Protein AF-A0AA43HWX4-F1 (afdb_monomer)

Secondary structure (DSSP, 8-state):
--PPPSEEEEEEEE-SSS-EEEEEESSHHHHHHHHHH-TT-EEEEEEEEEEETTEEEEEEEETTEEEEHHHHHHHHHHHHHHHHHHHHHHHHHHHHHHHHHHH--

Radius of gyration: 24.83 Å; Cα contacts (8 Å, |Δi|>4): 108; chains: 1; bounding box: 56×39×68 Å

Sequence (105 aa):
MIEQPSFKLEIDIAYPLIYIGKKYFNSLKTLNQWLKRNESVSIFGHRKYILTDSGYQRFHIFGNTIVPLSELQQIVQQIEKSEKENVEFAEMLKNQSIQIAKSEE

Foldseek 3Di:
DPDDQQKWKWWFKDAPDRDGDTDIDSDPVVVVVVCVVCVRIDTDDMFIWGQDPVGTFTWDDDPNDTGGVVNVVVVVVVVVVVVVVVVVVVVVVVVVVVVVVVVVD

pLDDT: mean 78.03, std 13.4, range [40.78, 96.19]

Structure (mmCIF, N/CA/C/O backbone):
data_AF-A0AA43HWX4-F1
#
_entry.id   AF-A0AA43HWX4-F1
#
loop_
_atom_site.group_PDB
_atom_site.id
_atom_site.type_symbol
_atom_site.label_atom_id
_atom_site.label_alt_id
_atom_site.label_comp_id
_atom_site.label_asym_id
_atom_site.label_entity_id
_atom_site.label_seq_id
_atom_site.pdbx_PDB_ins_code
_atom_site.Cartn_x
_atom_site.Cartn_y
_atom_site.Cartn_z
_atom_site.occupancy
_atom_site.B_iso_or_equiv
_atom_site.auth_seq_id
_atom_site.auth_comp_id
_atom_site.auth_asym_id
_atom_site.auth_atom_id
_atom_site.pdbx_PDB_model_num
ATOM 1 N N . MET A 1 1 ? 18.296 22.953 -13.471 1.00 40.78 1 MET A N 1
ATOM 2 C CA . MET A 1 1 ? 17.689 22.215 -12.343 1.00 40.78 1 MET A CA 1
ATOM 3 C C . MET A 1 1 ? 17.135 20.922 -12.906 1.00 40.78 1 MET A C 1
ATOM 5 O O . MET A 1 1 ? 16.459 20.985 -13.921 1.00 40.78 1 MET A O 1
ATOM 9 N N . ILE A 1 2 ? 17.506 19.768 -12.353 1.00 48.03 2 ILE A N 1
ATOM 10 C CA . ILE A 1 2 ? 16.978 18.475 -12.809 1.00 48.03 2 ILE A CA 1
ATOM 11 C C . ILE A 1 2 ? 15.584 18.344 -12.196 1.00 48.03 2 ILE A C 1
ATOM 13 O O . ILE A 1 2 ? 15.469 18.238 -10.977 1.00 48.03 2 ILE A O 1
ATOM 17 N N . GLU A 1 3 ? 14.540 18.425 -13.018 1.00 62.75 3 GLU A N 1
ATOM 18 C CA . GLU A 1 3 ? 13.169 18.174 -12.571 1.00 62.75 3 GLU A CA 1
ATOM 19 C C . GLU A 1 3 ? 13.080 16.740 -12.041 1.00 62.75 3 GLU A C 1
ATOM 21 O O . GLU A 1 3 ? 13.434 15.780 -12.734 1.00 62.75 3 GLU A O 1
ATOM 26 N N . GLN A 1 4 ? 12.665 16.585 -10.782 1.00 67.19 4 GLN A N 1
ATOM 27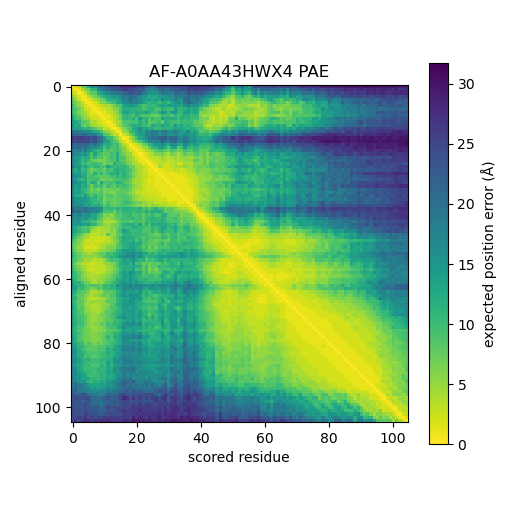 C CA . GLN A 1 4 ? 12.432 15.256 -10.232 1.00 67.19 4 GLN A CA 1
ATOM 28 C C . GLN A 1 4 ? 11.193 14.656 -10.911 1.00 67.19 4 GLN A C 1
ATOM 30 O O . GLN A 1 4 ? 10.156 15.319 -10.965 1.00 67.19 4 GLN A O 1
ATOM 35 N N . PRO A 1 5 ? 11.264 13.420 -11.434 1.00 65.44 5 PRO A N 1
ATOM 36 C CA . PRO A 1 5 ? 10.124 12.810 -12.100 1.00 65.44 5 PRO A CA 1
ATOM 37 C C . PRO A 1 5 ? 8.980 12.587 -11.104 1.00 65.44 5 PRO A C 1
ATOM 39 O O . PRO A 1 5 ? 9.160 11.964 -10.064 1.00 65.44 5 PRO A O 1
ATOM 42 N N . SER A 1 6 ? 7.769 13.036 -11.440 1.00 74.50 6 SER A N 1
ATOM 43 C CA . SER A 1 6 ? 6.591 12.905 -10.564 1.00 74.50 6 SER A CA 1
ATOM 44 C C . SER A 1 6 ? 6.229 11.450 -10.237 1.00 74.50 6 SER A C 1
ATOM 46 O O . SER A 1 6 ? 5.532 1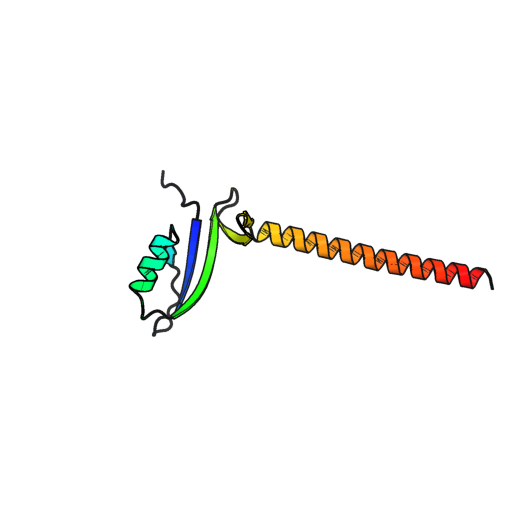1.183 -9.261 1.00 74.50 6 SER A O 1
ATOM 48 N N . PHE A 1 7 ? 6.707 10.500 -11.046 1.00 72.62 7 PHE A N 1
ATOM 49 C CA . PHE A 1 7 ? 6.482 9.072 -10.883 1.00 72.62 7 PHE A CA 1
ATOM 50 C C . PHE A 1 7 ? 7.797 8.298 -10.953 1.00 72.62 7 PHE A C 1
ATOM 52 O O . PHE A 1 7 ? 8.631 8.529 -11.830 1.00 72.62 7 PHE A O 1
ATOM 59 N N . LYS A 1 8 ? 7.937 7.320 -10.060 1.00 77.69 8 LYS A N 1
ATOM 60 C CA . LYS A 1 8 ? 9.070 6.402 -10.015 1.00 77.69 8 LYS A CA 1
ATOM 61 C C . LYS A 1 8 ? 8.559 4.972 -9.878 1.00 77.69 8 LYS A C 1
ATOM 63 O O . LYS A 1 8 ? 7.746 4.657 -9.016 1.00 77.69 8 LYS A O 1
ATOM 68 N N . LEU A 1 9 ? 9.064 4.087 -10.724 1.00 71.75 9 LEU A N 1
ATOM 69 C CA . LEU A 1 9 ? 8.809 2.651 -10.649 1.00 71.75 9 LEU A CA 1
ATOM 70 C C . LEU A 1 9 ? 10.097 1.925 -10.285 1.00 71.75 9 LEU A C 1
ATOM 72 O O . LEU A 1 9 ? 11.108 2.146 -10.939 1.00 71.75 9 LEU A O 1
ATOM 76 N N . GLU A 1 10 ? 10.045 1.049 -9.289 1.00 73.19 10 GLU A N 1
ATOM 77 C CA . GLU A 1 10 ? 11.100 0.078 -8.997 1.00 73.19 10 GLU A CA 1
ATOM 78 C C . GLU A 1 10 ? 10.617 -1.314 -9.403 1.00 73.19 10 GLU A C 1
ATOM 80 O O . GLU A 1 10 ? 9.483 -1.689 -9.103 1.00 73.19 10 GLU A O 1
ATOM 85 N N . ILE A 1 11 ? 11.464 -2.077 -10.088 1.00 69.94 11 ILE A N 1
ATOM 86 C CA . ILE A 1 11 ? 11.189 -3.467 -10.467 1.00 69.94 11 ILE A CA 1
ATOM 87 C C . ILE A 1 11 ? 12.190 -4.360 -9.752 1.00 69.94 11 ILE A C 1
ATOM 89 O O . ILE A 1 11 ? 13.384 -4.068 -9.774 1.00 69.94 11 ILE A O 1
ATOM 93 N N . ASP A 1 12 ? 11.694 -5.449 -9.178 1.00 67.00 12 ASP A N 1
ATOM 94 C CA . ASP A 1 12 ? 12.513 -6.519 -8.630 1.00 67.00 12 ASP A CA 1
ATOM 95 C C . ASP A 1 12 ? 12.680 -7.608 -9.693 1.00 67.00 12 ASP A C 1
ATOM 97 O O . ASP A 1 12 ? 11.728 -8.276 -10.107 1.00 67.00 12 ASP A O 1
ATOM 101 N N . ILE A 1 13 ? 13.912 -7.722 -10.170 1.00 63.47 13 ILE A N 1
ATOM 102 C CA . ILE A 1 13 ? 14.351 -8.572 -11.274 1.00 63.47 13 ILE A CA 1
ATOM 103 C C . ILE A 1 13 ? 15.209 -9.690 -10.680 1.00 63.47 13 ILE A C 1
ATOM 105 O O . ILE A 1 13 ? 16.137 -9.376 -9.935 1.00 63.47 13 ILE A O 1
ATOM 109 N N . ALA A 1 14 ? 14.960 -10.954 -11.038 1.00 57.97 14 ALA A N 1
ATOM 110 C CA . ALA A 1 14 ? 16.001 -11.978 -10.955 1.00 57.97 14 ALA A CA 1
ATOM 111 C C . ALA A 1 14 ? 16.487 -12.329 -12.360 1.00 57.97 14 ALA A C 1
ATOM 113 O O . ALA A 1 14 ? 15.722 -12.688 -13.257 1.00 57.97 14 ALA A O 1
ATOM 114 N N . TYR A 1 15 ? 17.792 -12.182 -12.534 1.00 56.25 15 TYR A N 1
ATOM 115 C CA . TYR A 1 15 ? 18.529 -12.677 -13.684 1.00 56.25 15 TYR A CA 1
ATOM 116 C C . TYR A 1 15 ? 18.900 -14.154 -13.430 1.00 56.25 15 TYR A C 1
ATOM 118 O O . TYR A 1 15 ? 18.956 -14.554 -12.265 1.00 56.25 15 TYR A O 1
ATOM 126 N N . PRO A 1 16 ? 19.219 -14.974 -14.451 1.00 58.53 16 PRO A N 1
ATOM 127 C CA . PRO A 1 16 ? 19.703 -16.352 -14.256 1.00 58.53 16 PRO A CA 1
ATOM 128 C C . PRO A 1 16 ? 21.002 -16.494 -13.428 1.00 58.53 16 PRO A C 1
ATOM 130 O O . PRO A 1 16 ? 21.474 -17.603 -13.209 1.00 58.53 16 PRO A O 1
ATOM 133 N N . LEU A 1 17 ? 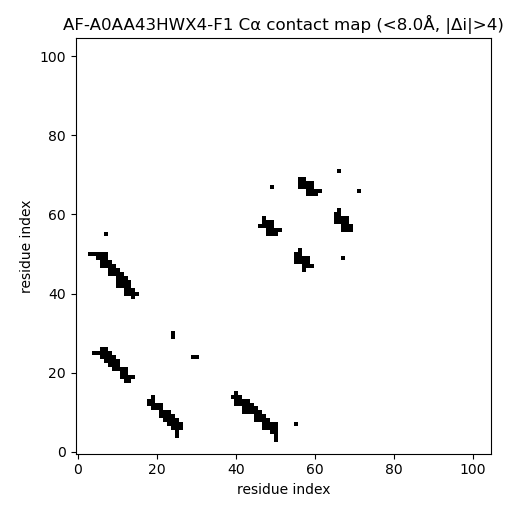21.564 -15.396 -12.919 1.00 47.00 17 LEU A N 1
ATOM 1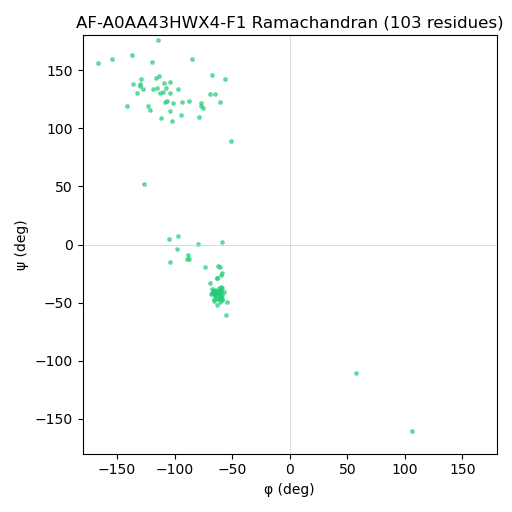34 C CA . LEU A 1 17 ? 22.583 -15.348 -11.873 1.00 47.00 17 LEU A CA 1
ATOM 135 C C . LEU A 1 17 ? 22.077 -14.388 -10.791 1.00 47.00 17 LEU A C 1
ATOM 137 O O . LEU A 1 17 ? 21.583 -13.314 -11.124 1.00 4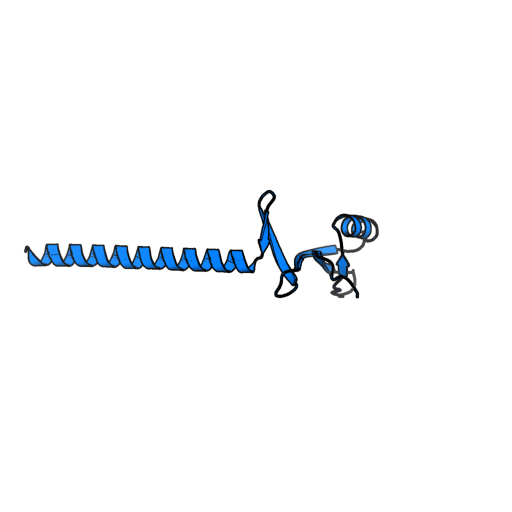7.00 17 LEU A O 1
ATOM 141 N N . ILE A 1 18 ? 22.181 -14.788 -9.522 1.00 51.94 18 ILE A N 1
ATOM 142 C CA . ILE A 1 18 ? 21.671 -14.098 -8.324 1.00 51.94 18 ILE A CA 1
ATOM 143 C C . ILE A 1 18 ? 22.121 -12.622 -8.312 1.00 51.94 18 ILE A C 1
ATOM 145 O O . ILE A 1 18 ? 23.180 -12.281 -7.793 1.00 51.94 18 ILE A O 1
ATOM 149 N N . TYR A 1 19 ? 21.327 -11.734 -8.908 1.00 50.50 19 TYR A N 1
ATOM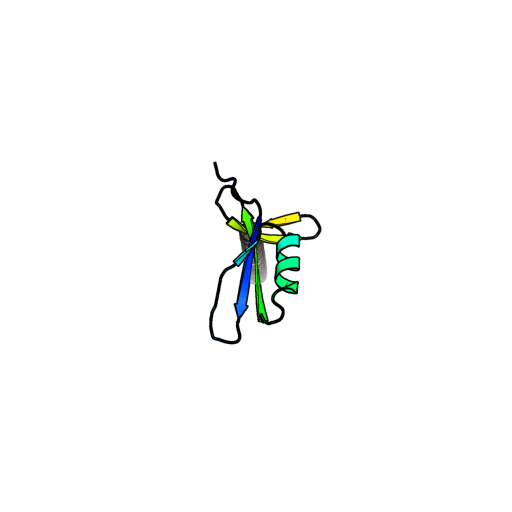 150 C CA . TYR A 1 19 ? 21.556 -10.294 -8.938 1.00 50.50 19 TYR A CA 1
ATOM 151 C C . TYR A 1 19 ? 20.215 -9.583 -8.794 1.00 50.50 19 TYR A C 1
ATOM 153 O O . TYR A 1 19 ? 19.324 -9.751 -9.626 1.00 50.50 19 TYR A O 1
ATOM 161 N N . ILE A 1 20 ? 20.089 -8.786 -7.733 1.00 54.19 20 ILE A N 1
ATOM 162 C CA . ILE A 1 20 ? 18.928 -7.935 -7.474 1.00 54.19 20 ILE A CA 1
ATOM 163 C C . ILE A 1 20 ? 19.329 -6.509 -7.856 1.00 54.19 20 ILE A C 1
ATOM 165 O O . ILE A 1 20 ? 20.105 -5.862 -7.154 1.00 54.19 20 ILE A O 1
ATOM 169 N N . GLY A 1 21 ? 18.816 -6.025 -8.986 1.00 58.66 21 GLY A N 1
ATOM 170 C CA . GLY A 1 21 ? 19.053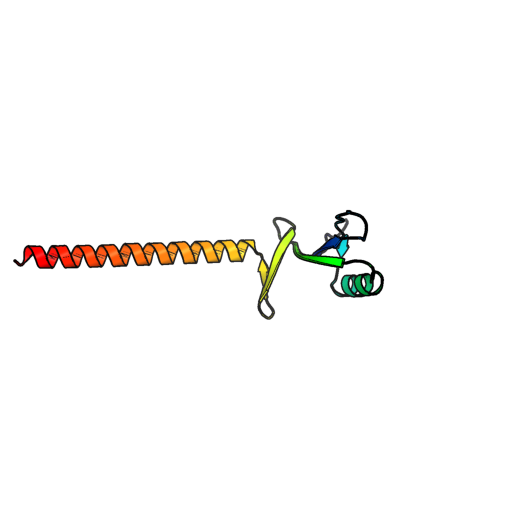 -4.666 -9.477 1.00 58.66 21 GLY A CA 1
ATOM 171 C C . GLY A 1 21 ? 17.803 -3.798 -9.367 1.00 58.66 21 GLY A C 1
ATOM 172 O O . GLY A 1 21 ? 16.710 -4.250 -9.693 1.00 58.66 21 GLY A O 1
ATOM 173 N N . LYS A 1 22 ? 17.959 -2.531 -8.960 1.00 60.78 22 LYS A N 1
ATOM 174 C CA . LYS A 1 22 ? 16.878 -1.532 -9.010 1.00 60.78 22 LYS A CA 1
ATOM 175 C C . LYS A 1 22 ? 16.960 -0.750 -10.316 1.00 60.78 22 LYS A C 1
ATOM 177 O O . LYS A 1 22 ? 17.974 -0.109 -10.584 1.00 60.78 22 LYS A O 1
ATOM 182 N N . LYS A 1 23 ? 15.888 -0.760 -11.111 1.00 69.56 23 LYS A N 1
ATOM 183 C CA . LYS A 1 23 ? 15.769 0.058 -12.327 1.00 69.56 23 LYS A CA 1
ATOM 184 C C . LYS A 1 23 ? 14.594 1.019 -12.224 1.00 69.56 23 LYS A C 1
ATOM 186 O O . LYS A 1 23 ? 13.506 0.603 -11.837 1.00 69.56 23 LYS A O 1
ATOM 191 N N . TYR A 1 24 ? 14.834 2.277 -12.592 1.00 69.31 24 TYR A N 1
ATOM 192 C CA . TYR A 1 24 ? 13.851 3.355 -12.519 1.00 69.31 24 TYR A CA 1
ATOM 193 C C . TYR A 1 24 ? 13.282 3.693 -13.894 1.00 69.31 24 TYR A C 1
ATOM 195 O O . TYR A 1 24 ? 14.012 3.747 -14.885 1.00 69.31 24 TYR A O 1
ATOM 203 N N . PHE A 1 25 ? 11.975 3.940 -13.937 1.00 70.94 25 PHE A N 1
ATOM 204 C CA . PHE A 1 25 ? 11.256 4.331 -15.146 1.00 70.94 25 PHE A CA 1
ATOM 205 C C . PHE A 1 25 ? 10.398 5.559 -14.875 1.00 70.94 25 PHE A C 1
ATOM 207 O O . PHE A 1 25 ? 9.687 5.608 -13.872 1.00 70.94 25 PHE A O 1
ATOM 214 N N . ASN A 1 26 ? 10.425 6.499 -15.819 1.00 69.94 26 ASN A N 1
ATOM 215 C CA . ASN A 1 26 ? 9.667 7.748 -15.741 1.00 69.94 26 ASN A CA 1
ATOM 216 C C . ASN A 1 26 ? 8.246 7.620 -16.326 1.00 69.94 26 ASN A C 1
ATOM 218 O O . ASN A 1 26 ? 7.451 8.543 -16.212 1.00 69.94 26 ASN A O 1
ATOM 222 N N . SER A 1 27 ? 7.911 6.506 -16.996 1.00 69.81 27 SER A N 1
ATOM 223 C CA . SER A 1 27 ? 6.549 6.237 -17.478 1.00 69.81 27 SER A CA 1
ATOM 224 C C . SER A 1 27 ? 6.266 4.740 -17.638 1.00 69.81 27 SER A C 1
ATOM 226 O O . SER A 1 27 ? 7.174 3.922 -17.799 1.00 69.81 27 SER A O 1
ATOM 228 N N . LEU A 1 28 ? 4.981 4.375 -17.665 1.00 67.62 28 LEU A N 1
ATOM 229 C CA . LEU A 1 28 ? 4.543 3.005 -17.967 1.00 67.62 28 LEU A CA 1
ATOM 230 C C . LEU A 1 28 ? 4.913 2.569 -19.394 1.00 67.62 28 LEU A C 1
ATOM 232 O O . LEU A 1 28 ? 5.157 1.391 -19.649 1.00 67.62 28 LEU A O 1
ATOM 236 N N . LYS A 1 29 ? 5.002 3.517 -20.335 1.00 79.00 29 LYS A N 1
ATOM 237 C CA . LYS A 1 29 ? 5.396 3.232 -21.720 1.00 79.00 29 LYS A CA 1
ATOM 238 C C . LYS A 1 29 ? 6.846 2.751 -21.797 1.00 79.00 29 LYS A C 1
ATOM 240 O O . LYS A 1 29 ? 7.119 1.751 -22.460 1.00 79.00 29 LYS A O 1
ATOM 245 N N . THR A 1 30 ? 7.766 3.440 -21.116 1.00 80.12 30 THR A N 1
ATOM 246 C CA . THR A 1 30 ? 9.193 3.078 -21.126 1.00 80.12 30 THR A CA 1
ATOM 247 C C . THR A 1 30 ? 9.456 1.772 -20.385 1.00 80.12 30 THR A C 1
ATOM 249 O O . THR A 1 30 ? 10.290 0.988 -20.835 1.00 80.12 30 THR A O 1
ATOM 252 N N . LEU A 1 31 ? 8.687 1.485 -19.329 1.00 74.75 31 LEU A N 1
ATOM 253 C CA . LEU A 1 31 ? 8.627 0.161 -18.707 1.00 74.75 31 LEU A CA 1
ATOM 254 C C . LEU A 1 31 ? 8.262 -0.915 -19.734 1.00 74.75 31 LEU A C 1
ATOM 256 O O . LEU A 1 31 ? 9.050 -1.826 -19.963 1.00 74.75 31 LEU A O 1
ATOM 260 N N . ASN A 1 32 ? 7.091 -0.806 -20.368 1.00 73.75 32 ASN A N 1
ATOM 261 C CA . ASN A 1 32 ? 6.578 -1.843 -21.269 1.00 73.75 32 ASN A CA 1
ATOM 262 C C . ASN A 1 32 ? 7.527 -2.107 -22.440 1.00 73.75 32 ASN A C 1
ATOM 264 O O . ASN A 1 32 ? 7.703 -3.247 -22.866 1.00 73.75 32 ASN A O 1
ATOM 268 N N . GLN A 1 33 ? 8.174 -1.058 -22.949 1.00 83.94 33 GLN A N 1
ATOM 269 C CA . GLN A 1 33 ? 9.189 -1.199 -23.984 1.00 83.94 33 GLN A CA 1
ATOM 270 C C . GLN A 1 33 ? 10.449 -1.909 -23.473 1.00 83.94 33 GLN A C 1
ATOM 272 O O . GLN A 1 33 ? 11.038 -2.701 -24.205 1.00 83.94 33 GLN A O 1
ATOM 277 N N . TRP A 1 34 ? 10.872 -1.639 -22.237 1.00 81.88 34 TRP A N 1
ATOM 278 C CA . TRP A 1 34 ? 12.009 -2.326 -21.634 1.00 81.88 34 TRP A CA 1
ATOM 279 C C . TRP A 1 34 ? 11.698 -3.803 -21.361 1.00 81.88 34 TRP A C 1
ATOM 281 O O . TRP A 1 34 ? 12.516 -4.644 -21.719 1.00 81.88 34 TRP A O 1
ATOM 291 N N . LEU A 1 35 ? 10.505 -4.127 -20.852 1.00 74.62 35 LEU A N 1
ATOM 292 C CA . LEU A 1 35 ? 10.046 -5.506 -20.637 1.00 74.62 35 LEU A CA 1
ATOM 293 C C . LEU A 1 35 ? 10.129 -6.348 -21.912 1.00 74.62 35 LEU A C 1
ATOM 295 O O . LEU A 1 35 ? 10.755 -7.400 -21.914 1.00 74.62 35 LEU A O 1
ATOM 299 N N . LYS A 1 36 ? 9.599 -5.829 -23.028 1.00 79.69 36 LYS A N 1
ATOM 300 C CA . LYS A 1 36 ? 9.656 -6.501 -24.339 1.00 79.69 36 LYS A CA 1
ATOM 301 C C . LYS A 1 36 ? 11.075 -6.765 -24.843 1.00 79.69 36 LYS A C 1
ATOM 303 O O . LYS A 1 36 ? 11.278 -7.641 -25.666 1.00 79.69 36 LYS A O 1
ATOM 308 N N . ARG A 1 37 ? 12.055 -5.970 -24.409 1.00 80.75 37 ARG A N 1
ATOM 309 C CA . ARG A 1 37 ? 13.463 -6.127 -24.809 1.00 80.75 37 ARG A CA 1
ATOM 310 C C . ARG A 1 37 ? 14.244 -7.061 -23.886 1.00 80.75 37 ARG A C 1
ATOM 312 O O . ARG A 1 37 ? 15.381 -7.385 -24.201 1.00 80.75 37 ARG A O 1
ATOM 319 N N . ASN A 1 38 ? 13.684 -7.418 -22.732 1.00 74.50 38 ASN A N 1
ATOM 320 C CA . ASN A 1 38 ? 14.369 -8.147 -21.667 1.00 74.50 38 ASN A CA 1
ATOM 321 C C . ASN A 1 38 ? 13.552 -9.394 -21.295 1.00 74.50 38 ASN A C 1
ATOM 323 O O . ASN A 1 38 ? 13.233 -9.607 -20.131 1.00 74.50 38 ASN A O 1
ATOM 327 N N . GLU A 1 39 ? 13.206 -10.211 -22.297 1.00 65.19 39 GLU A N 1
ATOM 328 C CA . GLU A 1 39 ? 12.427 -11.452 -22.132 1.00 65.19 39 GLU A CA 1
ATOM 329 C C . GLU A 1 39 ? 13.131 -12.504 -21.254 1.00 65.19 39 GLU A C 1
ATOM 331 O O . GLU A 1 39 ? 12.487 -13.397 -20.717 1.00 65.19 39 GLU A O 1
ATOM 336 N N . SER A 1 40 ? 14.448 -12.379 -21.059 1.00 66.38 40 SER A N 1
ATOM 337 C CA . SER A 1 40 ? 15.261 -13.242 -20.191 1.00 66.38 40 SER A CA 1
ATOM 338 C C . SER A 1 40 ? 15.176 -12.900 -18.700 1.00 66.38 40 SER A C 1
ATOM 340 O O . SER A 1 40 ? 15.860 -13.520 -17.883 1.00 66.38 40 SER A O 1
ATOM 342 N N . VAL A 1 41 ? 14.387 -11.889 -18.336 1.00 65.56 41 VAL A N 1
ATOM 343 C CA . VAL A 1 41 ? 14.309 -11.375 -16.974 1.00 65.56 41 VAL A CA 1
ATOM 344 C C . VAL A 1 41 ? 13.026 -11.842 -16.300 1.00 65.56 41 VAL A C 1
ATOM 346 O O . VAL A 1 41 ? 11.929 -11.413 -16.658 1.00 65.56 41 VAL A O 1
ATOM 349 N N . SER A 1 42 ? 13.168 -12.659 -15.257 1.00 63.50 42 SER A N 1
ATOM 350 C CA . SER A 1 42 ? 12.052 -12.997 -14.378 1.00 63.50 42 SER A CA 1
ATOM 351 C C . SER A 1 42 ? 11.792 -11.827 -13.432 1.00 63.50 42 SER A C 1
ATOM 353 O O . SER A 1 42 ? 12.667 -11.416 -12.668 1.00 63.50 42 SER A O 1
ATOM 355 N N . ILE A 1 43 ? 10.590 -11.260 -13.495 1.00 66.06 43 ILE A N 1
ATOM 356 C CA . ILE A 1 43 ? 10.174 -10.147 -12.638 1.00 66.06 43 ILE A CA 1
ATOM 357 C C . ILE A 1 43 ? 9.305 -10.693 -11.521 1.00 66.06 43 ILE A C 1
ATOM 359 O O . ILE A 1 43 ? 8.256 -11.275 -11.777 1.00 66.06 43 ILE A O 1
ATOM 363 N N . PHE A 1 44 ? 9.729 -10.459 -10.283 1.00 67.69 44 PHE A N 1
ATOM 364 C CA . PHE A 1 44 ? 9.060 -10.985 -9.091 1.00 67.69 44 PHE A CA 1
ATOM 365 C C . PHE A 1 44 ? 8.237 -9.922 -8.366 1.00 67.69 44 PHE A C 1
ATOM 367 O O . PHE A 1 44 ? 7.392 -10.248 -7.538 1.00 67.69 44 PHE A O 1
ATOM 374 N N . GLY A 1 45 ? 8.452 -8.643 -8.678 1.00 67.00 45 GLY A N 1
ATOM 375 C CA . GLY A 1 45 ? 7.728 -7.556 -8.038 1.00 67.00 45 GLY A CA 1
ATOM 376 C C . GLY A 1 45 ? 7.888 -6.223 -8.752 1.00 67.00 45 GLY A C 1
ATOM 377 O O . GLY A 1 45 ? 8.859 -5.980 -9.469 1.00 67.00 45 GLY A O 1
ATOM 378 N N . HIS A 1 46 ? 6.914 -5.342 -8.543 1.00 72.25 46 HIS A N 1
ATOM 379 C CA . HIS A 1 46 ? 6.990 -3.947 -8.955 1.00 72.25 46 HIS A CA 1
ATOM 380 C C . HIS A 1 46 ? 6.469 -3.039 -7.836 1.00 72.25 46 HIS A C 1
ATOM 382 O O . HIS A 1 46 ? 5.456 -3.322 -7.195 1.00 72.25 46 HIS A O 1
ATOM 388 N N . ARG A 1 47 ? 7.161 -1.926 -7.596 1.00 81.56 47 ARG A N 1
ATOM 389 C CA . ARG A 1 47 ? 6.826 -0.930 -6.574 1.00 81.56 47 ARG A CA 1
ATOM 390 C C . ARG A 1 47 ? 6.668 0.432 -7.233 1.00 81.56 47 ARG A C 1
ATOM 392 O O . ARG A 1 47 ? 7.594 0.940 -7.858 1.00 81.56 47 ARG A O 1
ATOM 399 N N . LYS A 1 48 ? 5.473 1.002 -7.109 1.00 83.12 48 LYS A N 1
ATOM 400 C CA . LYS A 1 48 ? 5.094 2.293 -7.691 1.00 83.12 48 LYS A CA 1
ATOM 401 C C . LYS A 1 48 ? 5.236 3.385 -6.639 1.00 83.12 48 LYS A C 1
ATOM 403 O O . LYS A 1 48 ? 4.769 3.197 -5.515 1.00 83.12 48 LYS A O 1
ATOM 408 N N . TYR A 1 49 ? 5.855 4.495 -7.017 1.00 86.19 49 TYR A N 1
ATOM 409 C CA . TYR A 1 49 ? 6.089 5.658 -6.173 1.00 86.19 49 TYR A CA 1
ATOM 410 C C . TYR A 1 49 ? 5.625 6.934 -6.872 1.00 86.19 49 TYR A C 1
ATOM 412 O O . TYR A 1 49 ? 5.800 7.084 -8.083 1.00 86.19 49 TYR A O 1
ATOM 420 N N . ILE A 1 50 ? 5.064 7.849 -6.093 1.00 86.31 50 ILE A N 1
ATOM 421 C CA . ILE A 1 50 ? 4.696 9.203 -6.493 1.00 86.31 50 ILE A CA 1
ATOM 422 C C . ILE A 1 50 ? 5.538 10.181 -5.680 1.00 86.31 50 ILE A C 1
ATOM 424 O O . ILE A 1 50 ? 5.854 9.913 -4.519 1.00 86.31 50 ILE A O 1
ATOM 428 N N . LEU A 1 51 ? 5.951 11.277 -6.306 1.00 84.62 51 LEU A N 1
ATOM 429 C CA . LEU A 1 51 ? 6.625 12.358 -5.603 1.00 84.62 51 LEU A CA 1
ATOM 430 C C . LEU A 1 51 ? 5.587 13.176 -4.825 1.00 84.62 51 LEU A C 1
ATOM 432 O O . LEU A 1 51 ? 4.653 13.707 -5.421 1.00 84.62 51 LEU A O 1
ATOM 436 N N . THR A 1 52 ? 5.760 13.268 -3.512 1.00 84.38 52 THR A N 1
ATOM 437 C CA . THR A 1 52 ? 4.995 14.144 -2.617 1.00 84.38 52 THR A CA 1
ATOM 438 C C . THR A 1 52 ? 5.919 15.212 -2.028 1.00 84.38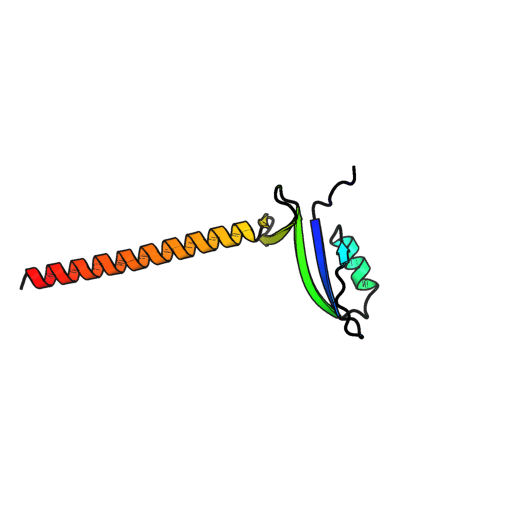 52 THR A C 1
ATOM 440 O O . THR A 1 52 ? 7.139 15.158 -2.213 1.00 84.38 52 THR A O 1
ATOM 443 N N . ASP A 1 53 ? 5.365 16.151 -1.259 1.00 84.06 53 ASP A N 1
ATOM 444 C CA . ASP A 1 53 ? 6.142 17.186 -0.555 1.00 84.06 53 ASP A CA 1
ATOM 445 C C . ASP A 1 53 ? 7.178 16.602 0.421 1.00 84.06 53 ASP A C 1
ATOM 447 O O . ASP A 1 53 ? 8.196 17.221 0.720 1.00 84.06 53 ASP A O 1
ATOM 451 N N . SER A 1 54 ? 6.939 15.377 0.899 1.00 83.50 54 SER A N 1
ATOM 452 C CA . SER A 1 54 ? 7.827 14.633 1.801 1.00 83.50 54 SER A CA 1
ATOM 453 C C . SER A 1 54 ? 8.742 13.636 1.072 1.00 83.50 54 SER A C 1
ATOM 455 O O . SER A 1 54 ? 9.461 12.870 1.714 1.00 83.50 54 SER A O 1
ATOM 457 N N . GLY A 1 55 ? 8.756 13.653 -0.265 1.00 86.44 55 GLY A N 1
ATOM 458 C CA . GLY A 1 55 ? 9.595 12.804 -1.109 1.00 86.44 55 GLY A CA 1
ATOM 459 C C . GLY A 1 55 ? 8.825 11.682 -1.807 1.00 86.44 55 GLY A C 1
ATOM 460 O O . GLY A 1 55 ? 7.613 11.737 -1.984 1.00 86.44 55 GLY A O 1
ATOM 461 N N . TYR A 1 56 ? 9.531 10.645 -2.266 1.00 87.50 56 TYR A N 1
ATOM 462 C CA . TYR A 1 56 ? 8.883 9.533 -2.969 1.00 87.50 56 TYR A CA 1
ATOM 463 C C . TYR A 1 56 ? 8.132 8.621 -2.005 1.00 87.50 56 TYR A C 1
ATOM 465 O O . TYR A 1 56 ? 8.743 7.920 -1.197 1.00 87.50 56 TYR A O 1
ATOM 473 N N . GLN A 1 57 ? 6.818 8.542 -2.171 1.00 89.00 57 GLN A N 1
ATOM 474 C CA . GLN A 1 57 ? 5.957 7.656 -1.400 1.00 89.00 57 GLN A CA 1
ATOM 475 C C . GLN A 1 57 ? 5.352 6.579 -2.282 1.00 89.00 57 GLN A C 1
ATOM 477 O O . GLN A 1 57 ? 5.029 6.808 -3.447 1.00 89.00 57 GLN A O 1
ATOM 482 N N . ARG A 1 58 ? 5.186 5.376 -1.725 1.00 89.62 58 ARG A N 1
ATOM 483 C CA . ARG A 1 58 ? 4.440 4.321 -2.413 1.00 89.62 58 ARG A CA 1
ATOM 484 C C . ARG A 1 58 ? 2.975 4.724 -2.503 1.00 89.62 58 ARG A C 1
ATOM 486 O O . ARG A 1 58 ? 2.449 5.298 -1.556 1.00 89.62 58 ARG A O 1
ATOM 493 N N . PHE A 1 59 ? 2.309 4.351 -3.588 1.00 87.31 59 PHE A N 1
ATOM 494 C CA . PHE A 1 59 ? 0.874 4.584 -3.744 1.00 87.31 59 PHE A CA 1
ATOM 495 C C . PHE A 1 59 ? 0.145 3.372 -4.327 1.00 87.31 59 PHE A C 1
ATOM 497 O O . PHE A 1 59 ? 0.757 2.480 -4.927 1.00 87.31 59 PHE A O 1
ATOM 504 N N . HIS A 1 60 ? -1.175 3.370 -4.168 1.00 85.56 60 HIS A N 1
ATOM 505 C CA . HIS A 1 60 ? -2.108 2.490 -4.860 1.00 85.56 60 HIS A CA 1
ATOM 506 C C . HIS A 1 60 ? -3.098 3.321 -5.688 1.00 85.56 60 HIS A C 1
ATOM 508 O O . HIS A 1 60 ? -3.289 4.504 -5.418 1.00 85.56 60 HIS A O 1
ATOM 514 N N . ILE A 1 61 ? -3.697 2.727 -6.722 1.00 83.25 61 ILE A N 1
ATOM 515 C CA . ILE A 1 61 ? -4.708 3.400 -7.550 1.00 83.25 61 ILE A CA 1
ATOM 516 C C . ILE A 1 61 ? -6.064 2.777 -7.238 1.00 83.25 61 I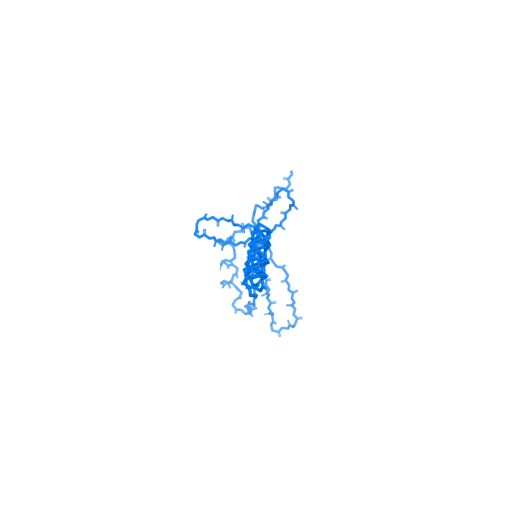LE A C 1
ATOM 518 O O . ILE A 1 61 ? -6.230 1.574 -7.424 1.00 83.25 61 ILE A O 1
ATOM 522 N N . PHE A 1 62 ? -7.023 3.594 -6.813 1.00 80.12 62 PHE A N 1
ATOM 523 C CA . PHE A 1 62 ? -8.419 3.199 -6.636 1.00 80.12 62 PHE A CA 1
ATOM 524 C C . PHE A 1 62 ? -9.275 3.919 -7.674 1.00 80.12 62 PHE A C 1
ATOM 526 O O . PHE A 1 62 ? -9.449 5.135 -7.609 1.00 80.12 62 PHE A O 1
ATOM 533 N N . GLY A 1 63 ? -9.786 3.179 -8.661 1.00 84.88 63 GLY A N 1
ATOM 534 C CA . GLY A 1 63 ? -10.467 3.777 -9.810 1.00 84.88 63 GLY A CA 1
ATOM 535 C C . GLY A 1 63 ? -9.541 4.756 -10.537 1.00 84.88 63 GLY A C 1
ATOM 536 O O . GLY A 1 63 ? -8.543 4.341 -11.122 1.00 84.88 63 GLY A O 1
ATOM 537 N N . ASN A 1 64 ? -9.852 6.050 -10.443 1.00 85.12 64 ASN A N 1
ATOM 538 C CA . ASN A 1 64 ? -9.066 7.131 -11.047 1.00 85.12 64 ASN A CA 1
ATOM 539 C C . ASN A 1 64 ? -8.233 7.929 -10.027 1.00 85.12 64 ASN A C 1
ATOM 541 O O . ASN A 1 64 ? -7.602 8.918 -10.395 1.00 85.12 64 ASN A O 1
ATOM 545 N N . THR A 1 65 ? -8.219 7.515 -8.759 1.00 79.81 65 THR A N 1
ATOM 546 C CA . THR A 1 65 ? -7.557 8.240 -7.670 1.00 79.81 65 THR A CA 1
ATOM 547 C C . THR A 1 65 ? -6.248 7.564 -7.286 1.00 79.81 65 THR A C 1
ATOM 549 O O . THR A 1 65 ? -6.205 6.358 -7.040 1.00 79.81 65 THR A O 1
ATOM 552 N N . ILE A 1 66 ? -5.175 8.350 -7.207 1.00 83.62 66 ILE A N 1
ATOM 553 C CA . ILE A 1 66 ? -3.890 7.922 -6.650 1.00 83.62 66 ILE A CA 1
ATOM 554 C C . ILE A 1 66 ? -3.929 8.163 -5.145 1.00 83.62 66 ILE A C 1
ATOM 556 O O . ILE A 1 66 ? -4.136 9.293 -4.720 1.00 83.62 66 ILE A O 1
ATOM 560 N N . VAL A 1 67 ? -3.706 7.114 -4.356 1.00 87.75 67 VAL A N 1
ATOM 561 C CA . VAL A 1 67 ? -3.721 7.188 -2.893 1.00 87.75 67 VAL A CA 1
ATOM 562 C C . VAL A 1 67 ? -2.368 6.728 -2.342 1.00 87.75 67 VAL A C 1
ATOM 564 O O . VAL A 1 67 ? -1.995 5.561 -2.535 1.00 87.75 67 VAL A O 1
ATOM 567 N N . PRO A 1 68 ? -1.597 7.610 -1.682 1.00 90.19 68 PRO A N 1
ATOM 568 C CA . PRO A 1 68 ? -0.384 7.240 -0.964 1.00 90.19 68 PRO A CA 1
ATOM 569 C C . PRO A 1 68 ? -0.642 6.168 0.100 1.00 90.19 68 PRO A C 1
ATOM 571 O O . PRO A 1 68 ? -1.645 6.182 0.810 1.00 90.19 68 PRO A O 1
ATOM 574 N N . LEU A 1 69 ? 0.297 5.235 0.261 1.00 89.94 69 LEU A N 1
ATOM 575 C CA . LEU A 1 69 ? 0.181 4.165 1.259 1.00 89.94 69 LEU A CA 1
ATOM 576 C C . LEU A 1 69 ? 0.148 4.706 2.695 1.00 89.94 69 LEU A C 1
ATOM 578 O O . LEU A 1 69 ? -0.459 4.075 3.552 1.00 89.94 69 LEU A O 1
ATOM 582 N N . SER A 1 70 ? 0.773 5.854 2.957 1.00 88.62 70 SER A N 1
ATOM 583 C CA . SER A 1 70 ? 0.724 6.517 4.264 1.00 88.62 70 SER A CA 1
ATOM 584 C C . SER A 1 70 ? -0.684 6.986 4.623 1.00 88.62 70 SER A C 1
ATOM 586 O O . SER A 1 70 ? -1.093 6.841 5.770 1.00 88.62 70 SER A O 1
ATOM 588 N N . GLU A 1 71 ? -1.442 7.496 3.649 1.00 88.56 71 GLU A N 1
ATOM 589 C CA . GLU A 1 71 ? -2.843 7.881 3.858 1.00 88.56 71 GLU A CA 1
ATOM 590 C C . GLU A 1 71 ? -3.697 6.648 4.158 1.00 88.56 71 GLU A C 1
ATOM 592 O O . GLU A 1 71 ? -4.483 6.651 5.102 1.00 88.56 71 GLU A O 1
ATOM 597 N N . LEU A 1 72 ? -3.476 5.546 3.430 1.00 88.69 72 LEU A N 1
ATOM 598 C CA . LEU A 1 72 ? -4.153 4.276 3.714 1.00 88.69 72 LEU A CA 1
ATOM 599 C C . LEU A 1 72 ? -3.841 3.762 5.123 1.00 88.69 72 LEU A C 1
ATOM 601 O O . LEU A 1 72 ? -4.747 3.326 5.823 1.00 88.69 72 LEU A O 1
ATOM 605 N N . GLN A 1 73 ? -2.580 3.835 5.558 1.00 90.31 73 GLN A N 1
ATOM 606 C CA . GLN A 1 73 ? -2.185 3.434 6.911 1.00 90.31 73 GLN A CA 1
ATOM 607 C C . GLN A 1 73 ? -2.884 4.270 7.986 1.00 90.31 73 GLN A C 1
ATOM 609 O O . GLN A 1 73 ? -3.340 3.713 8.980 1.00 90.31 73 GLN A O 1
ATOM 614 N N . GLN A 1 74 ? -3.006 5.583 7.781 1.00 92.38 74 GLN A N 1
ATOM 615 C CA . GLN A 1 74 ? -3.711 6.464 8.713 1.00 92.38 74 GLN A CA 1
ATOM 616 C C . GLN A 1 74 ? -5.204 6.131 8.794 1.00 92.38 74 GLN A C 1
ATOM 618 O O . GLN A 1 74 ? -5.749 6.052 9.892 1.00 92.38 74 GLN A O 1
ATOM 623 N N . ILE A 1 75 ? -5.852 5.890 7.651 1.00 90.69 75 ILE A N 1
ATOM 624 C CA . ILE A 1 75 ? -7.269 5.504 7.604 1.00 90.69 75 ILE A CA 1
ATOM 625 C C . ILE A 1 75 ? -7.487 4.175 8.336 1.00 90.69 75 ILE A C 1
ATOM 627 O O . ILE A 1 75 ? -8.390 4.075 9.162 1.00 90.69 75 ILE A O 1
ATOM 631 N N . VAL A 1 76 ? -6.638 3.173 8.088 1.00 93.19 76 VAL A N 1
ATOM 632 C CA . VAL A 1 76 ? -6.721 1.871 8.771 1.00 93.19 76 VAL A CA 1
ATOM 633 C C . VAL A 1 76 ? -6.584 2.038 10.285 1.00 93.19 76 VAL A C 1
ATOM 635 O O . VAL A 1 76 ? -7.423 1.537 11.024 1.00 93.19 76 VAL A O 1
ATOM 638 N N . GLN A 1 77 ? -5.604 2.816 10.753 1.00 94.94 77 GLN A N 1
ATOM 639 C CA . GLN A 1 77 ? -5.419 3.078 12.186 1.00 94.94 77 GLN A CA 1
ATOM 640 C C . GLN A 1 77 ? -6.625 3.776 12.829 1.00 94.94 77 GLN A C 1
ATOM 642 O O . GLN A 1 77 ? -6.966 3.496 13.977 1.00 94.94 77 GLN A O 1
ATOM 647 N N . GLN A 1 78 ? -7.277 4.695 12.111 1.00 94.75 78 GLN A N 1
ATOM 648 C CA . GLN A 1 78 ? -8.484 5.365 12.599 1.00 94.75 78 GLN A CA 1
ATOM 649 C C . GLN A 1 78 ? -9.664 4.396 12.719 1.00 94.75 78 GLN A C 1
ATOM 651 O O . GLN A 1 78 ? -10.384 4.446 13.716 1.00 94.75 78 GLN A O 1
ATOM 656 N N . ILE A 1 79 ? -9.836 3.506 11.737 1.00 95.44 79 ILE A N 1
ATOM 657 C CA . ILE A 1 79 ? -10.878 2.473 11.758 1.00 95.44 79 ILE A CA 1
ATOM 658 C C . ILE A 1 79 ? -10.645 1.519 12.931 1.00 95.44 79 ILE A C 1
ATOM 660 O O . ILE A 1 79 ? -11.538 1.358 13.756 1.00 95.44 79 ILE A O 1
ATOM 664 N N . GLU A 1 80 ? -9.436 0.968 13.068 1.00 96.19 80 GLU A N 1
ATOM 665 C CA . GLU A 1 80 ? -9.082 0.051 14.162 1.00 96.19 80 GLU A CA 1
ATOM 666 C C . GLU A 1 80 ? -9.321 0.682 15.540 1.00 96.19 80 GLU A C 1
ATOM 668 O O . GLU A 1 80 ? -9.841 0.040 16.455 1.00 96.19 80 GLU A O 1
ATOM 673 N N . LYS A 1 81 ? -8.975 1.966 15.692 1.00 96.12 81 LYS A N 1
ATOM 674 C CA . LYS A 1 81 ? -9.222 2.705 16.931 1.00 96.12 81 LYS A CA 1
ATOM 675 C C . LYS A 1 81 ? -10.720 2.850 17.213 1.00 96.12 81 LYS A C 1
ATOM 677 O O . LYS A 1 81 ? -11.144 2.582 18.333 1.00 96.12 81 LYS A O 1
ATOM 682 N N . SER A 1 82 ? -11.510 3.246 16.215 1.00 95.50 82 SER A N 1
ATOM 683 C CA . SER A 1 82 ? -12.959 3.416 16.368 1.00 95.50 82 SER A CA 1
ATOM 684 C C . SER A 1 82 ? -13.666 2.094 16.674 1.00 95.50 82 SER A C 1
ATOM 686 O O . SER A 1 82 ? -14.541 2.050 17.536 1.00 95.50 82 SER A O 1
ATOM 688 N N . GLU A 1 83 ? -13.272 1.002 16.017 1.00 95.50 83 GLU A N 1
ATOM 689 C CA . GLU A 1 83 ? -13.810 -0.330 16.296 1.00 95.50 83 GLU A CA 1
ATOM 690 C C . GLU A 1 83 ? -13.516 -0.761 17.733 1.00 95.50 83 GLU A C 1
ATOM 692 O O . GLU A 1 83 ? -14.410 -1.252 18.423 1.00 95.50 83 GLU A O 1
ATOM 697 N N . LYS A 1 84 ? -12.294 -0.512 18.217 1.00 96.12 84 LYS A N 1
ATOM 698 C CA . LYS A 1 84 ? -11.917 -0.811 19.599 1.00 96.12 84 LYS A CA 1
ATOM 699 C C . LYS A 1 84 ? -12.755 -0.025 20.612 1.00 96.12 84 LYS A C 1
ATOM 701 O O . LYS A 1 84 ? -13.274 -0.620 21.552 1.00 96.12 84 LYS A O 1
ATOM 706 N N . GLU A 1 85 ? -12.930 1.278 20.401 1.00 95.81 85 GLU A N 1
ATOM 707 C CA . GLU A 1 85 ? -13.759 2.134 21.265 1.00 95.81 85 GLU A CA 1
ATOM 708 C C . GLU A 1 85 ? -15.223 1.662 21.298 1.00 95.81 85 GLU A C 1
ATOM 710 O O . GLU A 1 85 ? -15.843 1.624 22.361 1.00 95.81 85 GLU A O 1
ATOM 715 N N . ASN A 1 86 ? -15.768 1.229 20.157 1.00 95.00 86 ASN A N 1
ATOM 716 C CA . ASN A 1 86 ? -17.128 0.694 20.079 1.00 95.00 86 ASN A CA 1
ATOM 717 C C . ASN A 1 86 ? -17.289 -0.617 20.862 1.00 95.00 86 ASN A C 1
ATOM 719 O O . ASN A 1 86 ? -18.312 -0.817 21.520 1.00 95.00 86 ASN A O 1
ATOM 723 N N . VAL A 1 87 ? -16.291 -1.506 20.809 1.00 95.62 87 VAL A N 1
ATOM 724 C CA . VAL A 1 87 ? -16.292 -2.759 21.580 1.00 95.62 87 VAL A CA 1
ATOM 725 C C . VAL A 1 87 ? -16.228 -2.467 23.080 1.00 95.62 87 VAL A C 1
ATOM 727 O O . VAL A 1 87 ? -17.059 -2.978 23.830 1.00 95.62 87 VAL A O 1
ATOM 730 N N . GLU A 1 88 ? -15.310 -1.599 23.513 1.00 95.62 88 GLU A N 1
ATOM 731 C CA . GLU A 1 88 ? -15.181 -1.196 24.921 1.00 95.62 88 GLU A CA 1
ATOM 732 C C . GLU A 1 88 ? -16.474 -0.548 25.445 1.00 95.62 88 GLU A C 1
ATOM 734 O O . GLU A 1 88 ? -16.936 -0.852 26.549 1.00 95.62 88 GLU A O 1
ATOM 739 N N . PHE A 1 89 ? -17.116 0.298 24.634 1.00 94.94 89 PHE A N 1
ATOM 740 C CA . PHE A 1 89 ? -18.395 0.912 24.978 1.00 94.94 89 PHE A CA 1
ATOM 741 C C . PHE A 1 89 ? -19.525 -0.121 25.112 1.00 94.94 89 PHE A C 1
ATOM 743 O O . PHE A 1 89 ? -20.297 -0.073 26.072 1.00 94.94 89 PHE A O 1
ATOM 750 N N . ALA A 1 90 ? -19.610 -1.089 24.195 1.00 93.88 90 ALA A N 1
ATOM 751 C CA . ALA A 1 90 ? -20.605 -2.157 24.262 1.00 93.88 90 ALA A CA 1
ATOM 752 C C . ALA A 1 90 ? -20.421 -3.047 25.506 1.00 93.88 90 ALA A C 1
ATOM 754 O O . ALA A 1 90 ? -21.402 -3.414 26.161 1.00 93.88 90 ALA A O 1
ATOM 755 N N . GLU A 1 91 ? -19.175 -3.358 25.874 1.00 93.88 91 GLU A N 1
ATOM 756 C CA . GLU A 1 91 ? -18.862 -4.083 27.109 1.00 93.88 91 GLU A CA 1
ATOM 757 C C . GLU A 1 91 ? -19.247 -3.283 28.358 1.00 93.88 91 GLU A C 1
ATOM 759 O O . GLU A 1 91 ? -19.846 -3.835 29.285 1.00 93.88 91 GLU A O 1
ATOM 764 N N . MET A 1 92 ? -18.972 -1.975 28.373 1.00 93.81 92 MET A N 1
ATOM 765 C CA . MET A 1 92 ? -19.372 -1.091 29.468 1.00 93.81 92 MET A CA 1
ATOM 766 C C . MET A 1 92 ? -20.894 -1.086 29.661 1.00 93.81 92 MET A C 1
ATOM 768 O O . MET A 1 92 ? -21.363 -1.272 30.786 1.00 93.81 92 MET A O 1
ATOM 772 N N . LEU A 1 93 ? -21.666 -0.931 28.579 1.00 92.69 93 LEU A N 1
ATOM 773 C CA . LEU A 1 93 ? -23.131 -0.966 28.629 1.00 92.69 93 LEU A CA 1
ATOM 774 C C . LEU A 1 93 ? -23.647 -2.304 29.167 1.00 92.69 93 LEU A C 1
ATOM 776 O O . LEU A 1 93 ? -24.501 -2.327 30.052 1.00 92.69 93 LEU A O 1
ATOM 780 N N . LYS A 1 94 ? -23.086 -3.424 28.695 1.00 91.62 94 LYS A N 1
ATOM 781 C CA . LYS A 1 94 ? -23.447 -4.763 29.177 1.00 91.62 94 LYS A CA 1
ATOM 782 C C . LYS A 1 94 ? -23.203 -4.907 30.681 1.00 91.62 94 LYS A C 1
ATOM 784 O O . LYS A 1 94 ? -24.053 -5.436 31.395 1.00 91.62 94 LYS A O 1
ATOM 789 N N . ASN A 1 95 ? -22.064 -4.420 31.169 1.00 90.19 95 ASN A N 1
ATOM 790 C CA . ASN A 1 95 ? -21.716 -4.481 32.586 1.00 90.19 95 ASN A CA 1
ATOM 791 C C . ASN A 1 95 ? -22.644 -3.614 33.448 1.00 90.19 95 ASN A C 1
ATOM 793 O O . ASN A 1 95 ? -23.061 -4.059 34.516 1.00 90.19 95 ASN A O 1
ATOM 797 N N . GLN A 1 96 ? -23.019 -2.422 32.975 1.00 87.69 96 GLN A N 1
ATOM 798 C CA . GLN A 1 96 ? -23.998 -1.567 33.654 1.00 87.69 96 GLN A CA 1
ATOM 799 C C . GLN A 1 96 ? -25.372 -2.242 33.743 1.00 87.69 96 GLN A C 1
ATOM 801 O O . GLN A 1 96 ? -25.957 -2.283 34.823 1.00 87.69 96 GLN A O 1
ATOM 806 N N . SER A 1 97 ? -25.864 -2.844 32.655 1.00 81.12 97 SER A N 1
ATOM 807 C CA . SER A 1 97 ? -27.143 -3.568 32.672 1.00 81.12 97 SER A CA 1
ATOM 808 C C . SER A 1 97 ? -27.148 -4.735 33.667 1.00 81.12 97 SER A C 1
ATOM 810 O O . SER A 1 97 ? -28.136 -4.936 34.368 1.00 81.12 97 SER A O 1
ATOM 812 N N . ILE A 1 98 ? -26.042 -5.481 33.778 1.00 78.88 98 ILE A N 1
ATOM 813 C CA . ILE A 1 98 ? -25.908 -6.576 34.755 1.00 78.88 98 ILE A CA 1
ATOM 814 C C . ILE A 1 98 ? -25.928 -6.047 36.196 1.00 78.88 98 ILE A C 1
ATOM 816 O O . ILE A 1 98 ? -26.512 -6.683 37.071 1.00 78.88 98 ILE A O 1
ATOM 820 N N . GLN A 1 99 ? -25.281 -4.909 36.460 1.00 72.81 99 GLN A N 1
ATOM 821 C CA . GLN A 1 99 ? -25.274 -4.299 37.794 1.00 72.81 99 GLN A CA 1
ATOM 822 C C . GLN A 1 99 ? -26.666 -3.820 38.210 1.00 72.81 99 GLN A C 1
ATOM 824 O O . GLN A 1 99 ? -27.058 -4.062 39.347 1.00 72.81 99 GLN A O 1
ATOM 829 N N . ILE A 1 100 ? -27.417 -3.213 37.286 1.00 75.69 100 ILE A N 1
ATOM 830 C CA . ILE A 1 100 ? -28.798 -2.773 37.524 1.00 75.69 100 ILE A CA 1
ATOM 831 C C . ILE A 1 100 ? -29.682 -3.973 37.883 1.00 75.69 100 ILE A C 1
ATOM 833 O O . ILE A 1 100 ? -30.317 -3.963 38.932 1.00 75.69 100 ILE A O 1
ATOM 837 N N . ALA A 1 101 ? -29.633 -5.049 37.090 1.00 66.94 101 ALA A N 1
ATOM 838 C CA . ALA A 1 101 ? -30.425 -6.254 37.349 1.00 66.94 101 ALA A CA 1
ATOM 839 C C . ALA A 1 101 ? -30.130 -6.887 38.722 1.00 66.94 101 ALA A C 1
ATOM 841 O O . ALA A 1 101 ? -31.043 -7.338 39.400 1.00 66.94 101 ALA A O 1
ATOM 842 N N . LYS A 1 102 ? -28.866 -6.877 39.167 1.00 64.50 102 LYS A N 1
ATOM 843 C CA . LYS A 1 102 ? -28.475 -7.385 40.495 1.00 64.50 102 LYS A CA 1
ATOM 844 C C . LYS A 1 102 ? -28.869 -6.479 41.661 1.00 64.50 102 LYS A C 1
ATOM 846 O O . LYS A 1 102 ? -28.827 -6.929 42.796 1.00 64.50 102 LYS A O 1
ATOM 851 N N . SER A 1 103 ? -29.144 -5.201 41.409 1.00 65.50 103 SER A N 1
ATOM 852 C CA . SER A 1 103 ? -29.569 -4.253 42.448 1.00 65.50 103 SER A CA 1
ATOM 853 C C . SER A 1 103 ? -31.082 -4.239 42.679 1.00 65.50 103 SER A C 1
ATOM 855 O O . SER A 1 103 ? -31.533 -3.654 43.660 1.00 65.50 103 SER A O 1
ATOM 857 N N . GLU A 1 104 ? -31.847 -4.864 41.781 1.00 66.25 104 GLU A N 1
ATOM 858 C CA . GLU A 1 104 ? -33.308 -4.991 41.849 1.00 66.25 104 GLU A CA 1
ATOM 859 C C . GLU A 1 104 ? -33.776 -6.352 42.423 1.00 66.25 104 GLU A C 1
ATOM 861 O O . GLU A 1 104 ? -34.979 -6.537 42.615 1.00 66.25 104 GLU A O 1
ATOM 866 N N . GLU A 1 105 ? -32.846 -7.273 42.721 1.00 55.56 105 GLU A N 1
ATOM 867 C CA . GLU A 1 105 ? -33.060 -8.537 43.465 1.00 55.56 105 GLU A CA 1
ATOM 868 C C . GLU A 1 105 ? -32.776 -8.373 44.967 1.00 55.56 105 GLU A C 1
ATOM 870 O O . GLU A 1 105 ? -33.546 -8.951 45.772 1.00 55.56 105 GLU A O 1
#

Solvent-accessible surface area (backbone atoms only — not comparable to full-atom values): 6221 Å² total; per-residue (Å²): 131,86,81,77,65,62,38,43,34,40,41,42,40,43,45,100,54,100,47,82,54,85,52,80,36,80,44,74,66,62,42,56,57,49,50,73,73,41,79,77,51,49,70,82,47,75,48,50,28,37,59,50,101,92,41,80,38,49,48,48,73,58,94,91,42,81,43,47,49,67,60,53,52,52,52,51,54,52,50,57,50,52,52,49,52,50,52,55,49,53,52,50,53,54,52,52,54,54,51,53,58,63,72,77,111

Mean predicted aligned error: 11.95 Å

Nearest PDB structures (foldseek):
  1zg2-assembly1_A  TM=6.166E-01  e=7.923E+00  Halalkalibacterium halodurans
  8eao-assembly1_F  TM=3.533E-01  e=1.916E+00  Salmonella phage P22
  9bs3-assembly2_E  TM=3.842E-01  e=5.471E+00  Homo sapiens
  2een-assembly1_A  TM=2.493E-01  e=7.923E+00  Pyrococcus horikoshii